Protein AF-I0Z714-F1 (afdb_monomer)

Secondary structure (DSSP, 8-state):
-PPPHHHHHHHHHS---------SSS--HHHHHHHHHHHHHTTSHHHHHHHHHTTHHHHHHHHTT-S-HHHHHHHHHHHHHHHHHHHHHT-

Mean predicted aligned error: 11.97 Å

Structure (mmCIF, N/CA/C/O backbone):
data_AF-I0Z714-F1
#
_entry.id   AF-I0Z714-F1
#
loop_
_atom_site.group_PDB
_atom_site.id
_atom_site.type_symbol
_atom_site.label_atom_id
_atom_site.label_alt_id
_atom_site.label_comp_id
_atom_site.label_asym_id
_atom_site.label_entity_id
_atom_site.label_seq_id
_atom_site.pdbx_PDB_ins_code
_atom_site.Cartn_x
_atom_site.Cartn_y
_atom_site.Cartn_z
_atom_site.occupancy
_atom_site.B_iso_or_equiv
_atom_site.auth_seq_id
_atom_site.auth_comp_id
_atom_site.auth_asym_id
_atom_site.auth_atom_id
_atom_site.pdbx_PDB_model_num
ATOM 1 N N . MET A 1 1 ? 25.164 4.538 -10.117 1.00 46.62 1 MET A N 1
ATOM 2 C CA . MET A 1 1 ? 26.183 3.749 -9.396 1.00 46.62 1 MET A CA 1
ATOM 3 C C . MET A 1 1 ? 25.506 2.437 -9.044 1.00 46.62 1 MET A C 1
ATOM 5 O O . MET A 1 1 ? 24.799 2.366 -8.049 1.00 46.62 1 MET A O 1
ATOM 9 N N . GLU A 1 2 ? 25.542 1.489 -9.978 1.00 47.94 2 GLU A N 1
ATOM 10 C CA . GLU A 1 2 ? 24.795 0.234 -9.867 1.00 47.94 2 GLU A CA 1
ATOM 11 C C . GLU A 1 2 ? 25.517 -0.681 -8.883 1.00 47.94 2 GLU A C 1
ATOM 13 O O . GLU A 1 2 ? 26.724 -0.893 -9.003 1.00 47.94 2 GLU A O 1
ATOM 18 N N . LEU A 1 3 ? 24.804 -1.175 -7.871 1.00 51.16 3 LEU A N 1
ATOM 19 C CA . LEU A 1 3 ? 25.367 -2.181 -6.980 1.00 51.16 3 LEU A CA 1
ATOM 20 C C . LEU A 1 3 ? 25.623 -3.446 -7.811 1.00 51.16 3 LEU A C 1
ATOM 22 O O . LEU A 1 3 ? 24.695 -3.933 -8.462 1.00 51.16 3 LEU A O 1
ATOM 26 N N . PRO A 1 4 ? 26.854 -3.979 -7.825 1.00 59.09 4 PRO A N 1
ATOM 27 C CA . PRO A 1 4 ? 27.172 -5.132 -8.645 1.00 59.09 4 PRO A CA 1
ATOM 28 C C . PRO A 1 4 ? 26.364 -6.336 -8.138 1.00 59.09 4 PRO A C 1
ATOM 30 O O . PRO A 1 4 ? 26.349 -6.632 -6.942 1.00 59.09 4 PRO A O 1
ATOM 33 N N . VAL A 1 5 ? 25.708 -7.036 -9.069 1.00 61.09 5 VAL A N 1
ATOM 34 C CA . VAL A 1 5 ? 24.863 -8.234 -8.867 1.00 61.09 5 VAL A CA 1
ATOM 35 C C . VAL A 1 5 ? 25.393 -9.238 -7.814 1.00 61.09 5 VAL A C 1
ATOM 37 O O . VAL A 1 5 ? 24.577 -9.778 -7.064 1.00 61.09 5 VAL A O 1
ATOM 40 N N . PRO A 1 6 ? 26.718 -9.461 -7.652 1.00 58.81 6 PRO A N 1
ATOM 41 C CA . PRO A 1 6 ? 27.259 -10.320 -6.595 1.00 58.81 6 PRO A CA 1
ATOM 42 C C . PRO A 1 6 ? 26.922 -9.884 -5.159 1.00 58.81 6 PRO A C 1
ATOM 44 O O . PRO A 1 6 ? 26.698 -10.737 -4.304 1.00 58.81 6 PRO A O 1
ATOM 47 N N . ALA A 1 7 ? 26.839 -8.579 -4.883 1.00 59.88 7 ALA A N 1
ATOM 48 C CA . ALA A 1 7 ? 26.514 -8.068 -3.547 1.00 59.88 7 ALA A CA 1
ATOM 49 C C . ALA A 1 7 ? 25.046 -8.335 -3.173 1.00 59.88 7 ALA A C 1
ATOM 51 O O . ALA A 1 7 ? 24.734 -8.625 -2.020 1.00 59.88 7 ALA A O 1
ATOM 52 N N . LEU A 1 8 ? 24.151 -8.296 -4.166 1.00 54.38 8 LEU A N 1
ATOM 53 C CA . LEU A 1 8 ? 22.736 -8.616 -3.986 1.00 54.38 8 LEU A CA 1
ATOM 54 C C . LEU A 1 8 ? 22.534 -10.115 -3.716 1.00 54.38 8 LEU A C 1
ATOM 56 O O . LEU A 1 8 ? 21.762 -10.486 -2.838 1.00 54.38 8 LEU A O 1
ATOM 60 N N . MET A 1 9 ? 23.275 -10.972 -4.424 1.00 57.94 9 MET A N 1
ATOM 61 C CA . MET A 1 9 ? 23.252 -12.424 -4.207 1.00 57.94 9 MET A CA 1
ATOM 62 C C . MET A 1 9 ? 23.771 -12.811 -2.816 1.00 57.94 9 MET A C 1
ATOM 64 O O . MET A 1 9 ? 23.212 -13.705 -2.185 1.00 57.94 9 MET A O 1
ATOM 68 N N . ALA A 1 10 ? 24.795 -12.116 -2.309 1.00 62.38 10 ALA A N 1
ATOM 69 C CA . ALA A 1 10 ? 25.312 -12.337 -0.959 1.00 62.38 10 ALA A CA 1
ATOM 70 C C . ALA A 1 10 ? 24.273 -11.996 0.126 1.00 62.38 10 ALA A C 1
ATOM 72 O O . ALA A 1 10 ? 24.073 -12.788 1.042 1.00 62.38 10 ALA A O 1
ATOM 73 N N . ALA A 1 11 ? 23.550 -10.881 -0.026 1.00 59.75 11 ALA A N 1
ATOM 74 C CA . ALA A 1 11 ? 22.507 -10.469 0.916 1.00 59.75 11 ALA A CA 1
ATOM 75 C C . ALA A 1 11 ? 21.290 -11.417 0.939 1.00 59.75 11 ALA A C 1
ATOM 77 O O . ALA A 1 11 ? 20.616 -11.529 1.959 1.00 59.75 11 ALA A O 1
ATOM 78 N N . ILE A 1 12 ? 21.000 -12.101 -0.175 1.00 61.62 12 ILE A N 1
ATOM 79 C CA . ILE A 1 12 ? 19.913 -13.091 -0.274 1.00 61.62 12 ILE A CA 1
ATOM 80 C C . ILE A 1 12 ? 20.323 -14.443 0.335 1.00 61.62 12 ILE A C 1
ATOM 82 O O . ILE A 1 12 ? 19.477 -15.145 0.885 1.00 61.62 12 ILE A O 1
ATOM 86 N N . ASN A 1 13 ? 21.607 -14.805 0.253 1.00 58.56 13 ASN A N 1
ATOM 87 C CA . ASN A 1 13 ? 22.136 -16.065 0.786 1.00 58.56 13 ASN A CA 1
ATOM 88 C C . ASN A 1 13 ? 22.468 -16.023 2.285 1.00 58.56 13 ASN A C 1
ATOM 90 O O . ASN A 1 13 ? 22.821 -17.062 2.845 1.00 58.56 13 ASN A O 1
ATOM 94 N N . GLU A 1 14 ? 22.370 -14.866 2.946 1.00 51.94 14 GLU A N 1
ATOM 95 C CA . GLU A 1 14 ? 22.551 -14.785 4.394 1.00 51.94 14 GLU A CA 1
ATOM 96 C C . GLU A 1 14 ? 21.371 -15.480 5.107 1.00 51.94 14 GLU A C 1
ATOM 98 O O . GLU A 1 14 ? 20.217 -15.063 4.953 1.00 51.94 14 GLU A O 1
ATOM 103 N N . PRO A 1 15 ? 21.614 -16.563 5.871 1.00 47.56 15 PRO A N 1
ATOM 104 C CA . PRO A 1 15 ? 20.547 -17.289 6.539 1.00 47.56 15 PRO A CA 1
ATOM 105 C C . PRO A 1 15 ? 19.869 -16.385 7.571 1.00 47.56 15 PRO A C 1
ATOM 107 O O . PRO A 1 15 ? 20.511 -15.783 8.431 1.00 47.56 15 PRO A O 1
ATOM 110 N N . GLY A 1 16 ? 18.545 -16.289 7.428 1.00 55.88 16 GLY A N 1
ATOM 111 C CA . GLY A 1 16 ? 17.673 -15.307 8.057 1.00 55.88 16 GLY A CA 1
ATOM 112 C C . GLY A 1 16 ? 17.964 -15.032 9.528 1.00 55.88 16 GLY A C 1
ATOM 113 O O . GLY A 1 16 ? 17.818 -15.896 10.394 1.00 55.88 16 GLY A O 1
ATOM 114 N N . ARG A 1 17 ? 18.284 -13.768 9.808 1.00 47.12 17 ARG A N 1
ATOM 115 C CA . ARG A 1 17 ? 18.357 -13.228 11.162 1.00 47.12 17 ARG A CA 1
ATOM 116 C C . ARG A 1 17 ? 16.941 -13.126 11.741 1.00 47.12 17 ARG A C 1
ATOM 118 O O . ARG A 1 17 ? 16.223 -12.158 11.516 1.00 47.12 17 ARG A O 1
ATOM 125 N N . GLU A 1 18 ? 16.542 -14.210 12.398 1.00 55.41 18 GLU A N 1
ATOM 126 C CA . GLU A 1 18 ? 15.560 -14.336 13.481 1.00 55.41 18 GLU A CA 1
ATOM 127 C C . GLU A 1 18 ? 14.511 -13.215 13.615 1.00 55.41 18 GLU A C 1
ATOM 129 O O . GLU A 1 18 ? 14.725 -12.226 14.311 1.00 55.41 18 GLU A O 1
ATOM 134 N N . ARG A 1 19 ? 13.305 -13.438 13.079 1.00 52.34 19 ARG A N 1
ATOM 135 C CA . ARG A 1 19 ? 12.066 -12.882 13.655 1.00 52.34 19 ARG A CA 1
ATOM 136 C C . ARG A 1 19 ? 10.956 -13.920 13.616 1.00 52.34 19 ARG A C 1
ATOM 138 O O . ARG A 1 19 ? 10.122 -13.957 12.715 1.00 52.34 19 ARG A O 1
ATOM 145 N N . ARG A 1 20 ? 10.977 -14.806 14.610 1.00 56.12 2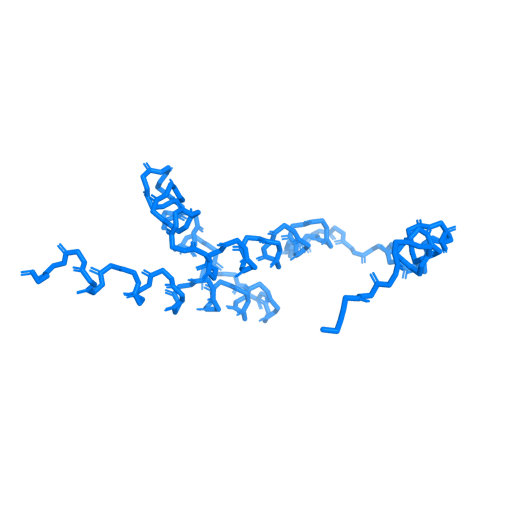0 ARG A N 1
ATOM 146 C CA . ARG A 1 20 ? 9.796 -15.570 15.017 1.00 56.12 20 ARG A CA 1
ATOM 147 C C . ARG A 1 20 ? 9.067 -14.787 16.110 1.00 56.12 20 ARG A C 1
ATOM 149 O O . ARG A 1 20 ? 9.722 -14.243 16.988 1.00 56.12 20 ARG A O 1
ATOM 156 N N . GLN A 1 21 ? 7.736 -14.892 16.065 1.00 43.22 21 GLN A N 1
ATOM 157 C CA . GLN A 1 21 ? 6.716 -14.443 17.033 1.00 43.22 21 GLN A CA 1
ATOM 158 C C . GLN A 1 21 ? 6.271 -12.980 16.825 1.00 43.22 21 GLN A C 1
ATOM 160 O O . GLN A 1 21 ? 7.100 -12.099 16.653 1.00 43.22 21 GLN A O 1
ATOM 165 N N . SER A 1 22 ? 4.976 -12.666 16.708 1.00 37.72 22 SER A N 1
ATOM 166 C CA . SER A 1 22 ? 3.832 -13.233 17.441 1.00 37.72 22 SER A CA 1
ATOM 167 C C . SER A 1 22 ? 2.554 -13.263 16.593 1.00 37.72 22 SER A C 1
ATOM 169 O O . SER A 1 22 ? 2.297 -12.357 15.804 1.00 37.72 22 SER A O 1
ATOM 171 N N . ALA A 1 23 ? 1.740 -14.301 16.783 1.00 54.72 23 ALA A N 1
ATOM 172 C CA . ALA A 1 23 ? 0.336 -14.309 16.391 1.00 54.72 23 ALA A CA 1
ATOM 173 C C . ALA A 1 23 ? -0.509 -13.590 17.461 1.00 54.72 23 ALA A C 1
ATOM 175 O O . ALA A 1 23 ? -0.121 -13.566 18.627 1.00 54.72 23 ALA A O 1
ATOM 176 N N . VAL A 1 24 ? -1.687 -13.114 17.040 1.00 41.44 24 VAL A N 1
ATOM 177 C CA . VAL A 1 24 ? -2.751 -12.404 17.784 1.00 41.44 24 VAL A CA 1
ATOM 178 C C . VAL A 1 24 ? -2.634 -10.871 17.751 1.00 41.44 24 VAL A C 1
ATOM 180 O O . VAL A 1 24 ? -1.861 -10.264 18.476 1.00 41.44 24 VAL A O 1
ATOM 183 N N . GLY A 1 25 ? -3.469 -10.246 16.911 1.00 46.31 25 GLY A N 1
ATOM 184 C CA . GLY A 1 25 ? -3.828 -8.821 16.984 1.00 46.31 25 GLY A CA 1
ATOM 185 C C . GLY A 1 25 ? -3.149 -7.885 15.981 1.00 46.31 25 GLY A C 1
ATOM 186 O O . GLY A 1 25 ? -3.729 -6.864 15.626 1.00 46.31 25 GLY A O 1
ATOM 187 N N . GLU A 1 26 ? -1.982 -8.246 15.456 1.00 56.81 26 GLU A N 1
ATOM 188 C CA . GLU A 1 26 ? -1.194 -7.379 14.576 1.00 56.81 26 GLU A CA 1
ATOM 189 C C . GLU A 1 26 ? -0.834 -8.102 13.278 1.00 56.81 26 GLU A C 1
ATOM 191 O O . GLU A 1 26 ? -0.677 -9.326 13.250 1.00 56.81 26 GLU A O 1
ATOM 196 N N . LEU A 1 27 ? -0.710 -7.353 12.177 1.00 61.38 27 LEU A N 1
ATOM 197 C CA . LEU A 1 27 ? -0.165 -7.899 10.938 1.00 61.38 27 LEU A CA 1
ATOM 198 C C . LEU A 1 27 ? 1.200 -8.526 11.247 1.00 61.38 27 LEU A C 1
ATOM 200 O O . LEU A 1 27 ? 2.130 -7.830 11.657 1.00 61.38 27 LEU A O 1
ATOM 204 N N . GLY A 1 28 ? 1.316 -9.841 11.056 1.00 75.88 28 GLY A N 1
ATOM 205 C CA . GLY A 1 28 ? 2.588 -10.533 11.225 1.00 75.88 28 GLY A CA 1
ATOM 206 C C . GLY A 1 28 ? 3.660 -9.968 10.288 1.00 75.88 28 GLY A C 1
ATOM 207 O O . GLY A 1 28 ? 3.353 -9.305 9.291 1.00 75.88 28 GLY A O 1
ATOM 208 N N . GLU A 1 29 ? 4.924 -10.280 10.572 1.00 78.44 29 GLU A N 1
ATOM 209 C CA . GLU A 1 29 ? 6.080 -9.817 9.790 1.00 78.44 29 GLU A CA 1
ATOM 210 C C . GLU A 1 29 ? 5.903 -9.953 8.257 1.00 78.44 29 GLU A C 1
ATOM 212 O O . GLU A 1 29 ? 6.222 -9.000 7.543 1.00 78.44 29 GLU A O 1
ATOM 217 N N . PRO A 1 30 ? 5.300 -11.035 7.711 1.00 87.81 30 PRO A N 1
ATOM 218 C CA . PRO A 1 30 ? 5.054 -11.150 6.269 1.00 87.81 30 PRO A CA 1
ATOM 219 C C . PRO A 1 30 ? 4.155 -10.050 5.692 1.00 87.81 30 PRO A C 1
ATOM 221 O O . PRO A 1 30 ? 4.401 -9.549 4.595 1.00 87.81 30 PRO A O 1
ATOM 224 N N . ALA A 1 31 ? 3.123 -9.635 6.426 1.00 86.88 31 ALA A N 1
ATOM 225 C CA . ALA A 1 31 ? 2.219 -8.587 5.971 1.00 86.88 31 ALA A CA 1
ATOM 226 C C . ALA A 1 31 ? 2.870 -7.198 6.065 1.00 86.88 31 ALA A C 1
ATOM 228 O O . ALA A 1 31 ? 2.661 -6.361 5.185 1.00 86.88 31 ALA A O 1
ATOM 229 N N . LYS A 1 32 ? 3.735 -6.974 7.062 1.00 86.88 32 LYS A N 1
ATOM 230 C CA . LYS A 1 32 ? 4.573 -5.766 7.144 1.00 86.88 32 LYS A CA 1
ATOM 231 C C . LYS A 1 32 ? 5.555 -5.689 5.966 1.00 86.88 32 LYS A C 1
ATOM 233 O O . LYS A 1 32 ? 5.689 -4.628 5.357 1.00 86.88 32 LYS A O 1
ATOM 238 N N . ILE A 1 33 ? 6.166 -6.814 5.580 1.00 91.00 33 ILE A N 1
ATOM 239 C CA . ILE A 1 33 ? 7.020 -6.915 4.384 1.00 91.00 33 ILE A CA 1
ATOM 240 C C . ILE A 1 33 ? 6.215 -6.615 3.114 1.00 91.00 33 ILE A C 1
ATOM 242 O O . ILE A 1 33 ? 6.655 -5.821 2.284 1.00 91.00 33 ILE A O 1
ATOM 246 N N . ALA A 1 34 ? 5.013 -7.181 2.974 1.00 93.81 34 ALA A N 1
ATOM 247 C CA . ALA A 1 34 ? 4.148 -6.907 1.829 1.00 93.81 34 ALA A CA 1
ATOM 248 C C . ALA A 1 34 ? 3.794 -5.414 1.723 1.00 93.81 34 ALA A C 1
ATOM 250 O O . ALA A 1 34 ? 3.924 -4.829 0.649 1.00 93.81 34 ALA A O 1
ATOM 251 N N . LEU A 1 35 ? 3.421 -4.766 2.832 1.00 94.50 35 LEU A N 1
ATOM 252 C CA . LEU A 1 35 ? 3.144 -3.326 2.867 1.00 94.50 35 LEU A CA 1
ATOM 253 C C . LEU A 1 35 ? 4.374 -2.484 2.504 1.00 94.50 35 LEU A C 1
ATOM 255 O O . LEU A 1 35 ? 4.259 -1.503 1.768 1.00 94.50 35 LEU A O 1
ATOM 259 N N . PHE A 1 36 ? 5.562 -2.872 2.967 1.00 93.69 36 PHE A N 1
ATOM 260 C CA . PHE A 1 36 ? 6.804 -2.215 2.571 1.00 93.69 36 PHE A CA 1
ATOM 261 C C . PHE A 1 36 ? 7.053 -2.323 1.057 1.00 93.69 36 PHE A C 1
ATOM 263 O O . PHE A 1 36 ? 7.322 -1.306 0.409 1.00 93.69 36 PHE A O 1
ATOM 270 N N . SER A 1 37 ? 6.905 -3.523 0.489 1.00 96.12 37 SER A N 1
ATOM 271 C CA . SER A 1 37 ? 7.058 -3.783 -0.948 1.00 96.12 37 SER A CA 1
ATOM 272 C C . SER A 1 37 ? 6.035 -3.013 -1.787 1.00 96.12 37 SER A C 1
ATOM 274 O O . SER A 1 37 ? 6.412 -2.359 -2.759 1.00 96.12 37 SER A O 1
ATOM 276 N N . LEU A 1 38 ? 4.764 -2.989 -1.368 1.00 95.62 38 LEU A N 1
ATOM 277 C CA . LEU A 1 38 ? 3.710 -2.185 -1.998 1.00 95.62 38 LEU A CA 1
ATOM 278 C C . LEU A 1 38 ? 4.023 -0.687 -1.935 1.00 95.62 38 LEU A C 1
ATOM 280 O O . LEU A 1 38 ? 3.816 0.036 -2.907 1.00 95.62 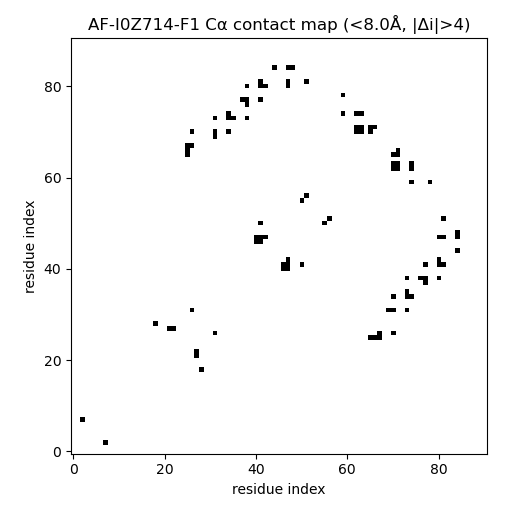38 LEU A O 1
ATOM 284 N N . GLY A 1 39 ? 4.587 -0.217 -0.821 1.00 95.81 39 GLY A N 1
ATOM 285 C CA . GLY A 1 39 ? 5.076 1.152 -0.698 1.00 95.81 39 GLY A CA 1
ATOM 286 C C . GLY A 1 39 ? 6.181 1.479 -1.698 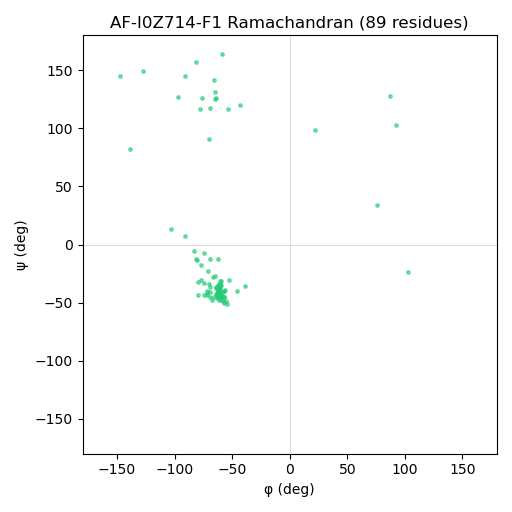1.00 95.81 39 GLY A C 1
ATOM 287 O O . GLY A 1 39 ? 6.219 2.600 -2.200 1.00 95.81 39 GLY A O 1
ATOM 288 N N . ASN A 1 40 ? 7.078 0.542 -2.007 1.00 96.38 40 ASN A N 1
ATOM 289 C CA . ASN A 1 40 ? 8.103 0.744 -3.032 1.00 96.38 40 ASN A CA 1
ATOM 290 C C . ASN A 1 40 ? 7.491 0.735 -4.439 1.00 96.38 40 ASN A C 1
ATOM 292 O O . ASN A 1 40 ? 7.771 1.649 -5.208 1.00 96.38 40 ASN A O 1
ATOM 296 N N . MET A 1 41 ? 6.578 -0.196 -4.735 1.00 95.69 41 MET A N 1
ATOM 297 C CA . MET A 1 41 ? 5.846 -0.227 -6.007 1.00 95.69 41 MET A CA 1
ATOM 298 C C . MET A 1 41 ? 5.076 1.069 -6.274 1.00 95.69 41 MET A C 1
ATOM 300 O O . MET A 1 41 ? 5.182 1.618 -7.363 1.00 95.69 41 MET A O 1
ATOM 304 N N . ALA A 1 42 ? 4.372 1.606 -5.274 1.00 95.81 42 ALA A N 1
ATOM 305 C CA . ALA A 1 42 ? 3.605 2.845 -5.401 1.00 95.81 42 ALA A CA 1
ATOM 306 C C . ALA A 1 42 ? 4.468 4.083 -5.722 1.00 95.81 42 ALA A C 1
ATOM 308 O O . ALA A 1 42 ? 3.925 5.129 -6.056 1.00 95.81 42 ALA A O 1
ATOM 309 N N . ALA A 1 43 ? 5.803 3.999 -5.617 1.00 93.38 43 ALA A N 1
ATOM 310 C CA . ALA A 1 43 ? 6.697 5.067 -6.076 1.00 93.38 43 ALA A CA 1
ATOM 311 C C . ALA A 1 43 ? 6.747 5.178 -7.608 1.00 93.38 43 ALA A C 1
ATOM 313 O O . ALA A 1 43 ? 7.124 6.220 -8.135 1.00 93.38 43 ALA A O 1
ATOM 314 N N . HIS A 1 44 ? 6.407 4.098 -8.312 1.00 94.44 44 HIS A N 1
ATOM 315 C CA . HIS A 1 44 ? 6.408 4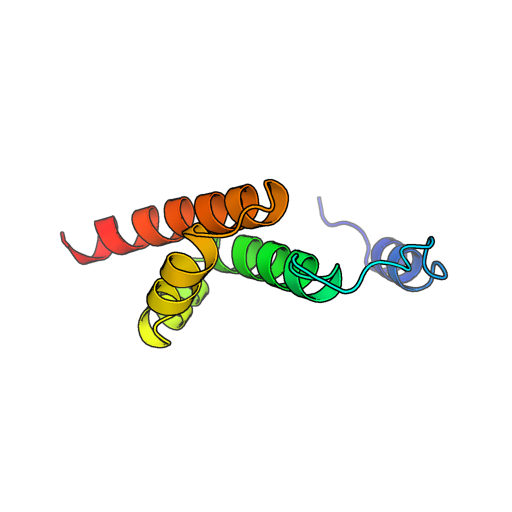.032 -9.764 1.00 94.44 44 HIS A CA 1
ATOM 316 C C . HIS A 1 44 ? 4.996 4.288 -10.278 1.00 94.44 44 HIS A C 1
ATOM 318 O O . HIS A 1 44 ? 4.049 3.614 -9.870 1.00 94.44 44 HIS A O 1
ATOM 324 N N . ARG A 1 45 ? 4.863 5.251 -11.193 1.00 91.69 45 ARG A N 1
ATOM 325 C CA . ARG A 1 45 ? 3.565 5.727 -11.684 1.00 91.69 45 ARG A CA 1
ATOM 326 C C . ARG A 1 45 ? 2.687 4.598 -12.233 1.00 91.69 45 ARG A C 1
ATOM 328 O O . ARG A 1 45 ? 1.560 4.437 -11.786 1.00 91.69 45 ARG A O 1
ATOM 335 N N . GLU A 1 46 ? 3.222 3.781 -13.135 1.00 93.88 46 GLU A N 1
ATOM 336 C CA . GLU A 1 46 ? 2.476 2.686 -13.774 1.00 93.88 46 GLU A CA 1
ATOM 337 C C . GLU A 1 46 ? 1.987 1.649 -12.752 1.00 93.88 46 GLU A C 1
ATOM 339 O O . GLU A 1 46 ? 0.845 1.194 -12.803 1.00 93.88 46 GLU A O 1
ATOM 344 N N . CYS A 1 47 ? 2.818 1.331 -11.756 1.00 96.06 47 CYS A N 1
ATOM 345 C CA . CYS A 1 47 ? 2.434 0.443 -10.663 1.00 96.06 47 CYS A CA 1
ATOM 346 C C . CYS A 1 47 ? 1.326 1.060 -9.803 1.00 96.06 47 CYS A C 1
ATOM 348 O O . CYS A 1 47 ? 0.356 0.378 -9.480 1.00 96.06 47 CYS A O 1
ATOM 350 N N . ALA A 1 48 ? 1.445 2.342 -9.449 1.00 94.88 48 ALA A N 1
ATOM 351 C CA . ALA A 1 48 ? 0.427 3.058 -8.687 1.00 94.88 48 ALA A CA 1
ATOM 352 C C . ALA A 1 48 ? -0.922 3.086 -9.426 1.00 94.88 48 ALA A C 1
ATOM 354 O O . ALA A 1 48 ? -1.954 2.807 -8.819 1.00 94.88 48 ALA A O 1
ATOM 355 N N . GLU A 1 49 ? -0.920 3.332 -10.738 1.00 93.81 49 GLU A N 1
ATOM 356 C CA . GLU A 1 49 ? -2.121 3.289 -11.581 1.00 93.81 49 GLU A CA 1
ATOM 357 C C . GLU A 1 49 ? -2.789 1.911 -11.566 1.00 93.81 49 GLU A C 1
ATOM 359 O O . GLU A 1 49 ? -3.999 1.804 -11.352 1.00 93.81 49 GLU A O 1
ATOM 364 N N . VAL A 1 50 ? -2.011 0.840 -11.750 1.00 95.81 50 VAL A N 1
ATOM 365 C CA . VAL A 1 50 ? -2.534 -0.533 -11.695 1.00 95.81 50 VAL A CA 1
ATOM 366 C C . VAL A 1 50 ? -3.083 -0.847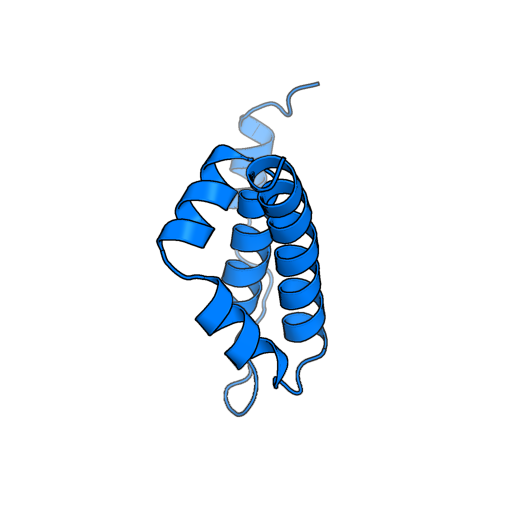 -10.301 1.00 95.81 50 VAL A C 1
ATOM 368 O O . VAL A 1 50 ? -4.17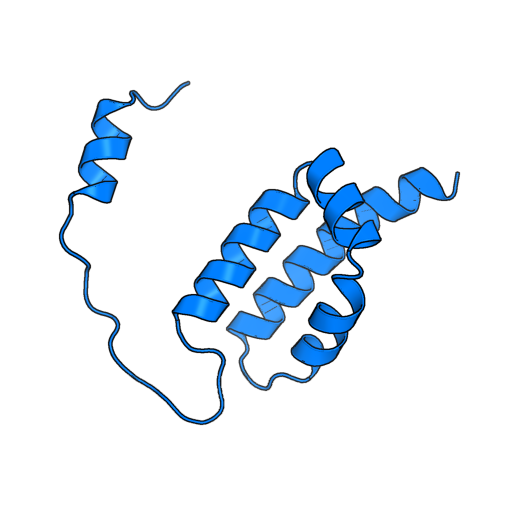5 -1.399 -10.185 1.00 95.81 50 VAL A O 1
ATOM 371 N N . MET A 1 51 ? -2.387 -0.451 -9.233 1.00 94.81 51 MET A N 1
ATOM 372 C CA . MET A 1 51 ? -2.846 -0.652 -7.854 1.00 94.81 51 MET A CA 1
ATOM 373 C C . MET A 1 51 ? -4.173 0.068 -7.568 1.00 94.81 51 MET A C 1
ATOM 375 O O . MET A 1 51 ? -5.052 -0.507 -6.921 1.00 94.81 51 MET A O 1
ATOM 379 N N . LEU A 1 52 ? -4.344 1.293 -8.076 1.00 94.19 52 LEU A N 1
ATOM 380 C CA . LEU A 1 52 ? -5.606 2.032 -7.991 1.00 94.19 52 LEU A CA 1
ATOM 381 C C . LEU A 1 52 ? -6.728 1.309 -8.746 1.00 94.19 52 LEU A C 1
ATOM 383 O O . LEU A 1 52 ? -7.799 1.096 -8.182 1.00 94.19 52 LEU A O 1
ATOM 387 N N . ARG A 1 53 ? -6.470 0.831 -9.973 1.00 94.12 53 ARG A N 1
ATOM 388 C CA . ARG A 1 53 ? -7.447 0.046 -10.757 1.00 94.12 53 ARG A CA 1
ATOM 389 C C . ARG A 1 53 ? -7.856 -1.257 -10.065 1.00 94.12 53 ARG A C 1
ATOM 391 O O . ARG A 1 53 ? -9.013 -1.657 -10.154 1.00 94.12 53 ARG A O 1
ATOM 398 N N . LEU A 1 54 ? -6.937 -1.898 -9.343 1.00 95.62 54 LEU A N 1
ATOM 399 C CA . LEU A 1 54 ? -7.217 -3.088 -8.529 1.00 95.62 54 LEU A CA 1
ATOM 400 C C . LEU A 1 54 ? -7.985 -2.770 -7.230 1.00 95.62 54 LEU A C 1
ATOM 402 O O . LEU A 1 54 ? -8.417 -3.683 -6.526 1.00 95.62 54 LEU A O 1
ATOM 406 N N . GLY A 1 55 ? -8.186 -1.491 -6.897 1.00 94.25 55 GLY A N 1
ATOM 407 C CA . GLY A 1 55 ? -8.945 -1.061 -5.725 1.00 94.25 55 GLY A CA 1
ATOM 408 C C . GLY A 1 55 ? -8.190 -1.226 -4.406 1.00 94.25 55 GLY A C 1
ATOM 409 O O . GLY A 1 55 ? -8.815 -1.507 -3.378 1.00 94.25 55 GLY A O 1
ATOM 410 N N . ILE A 1 56 ? -6.860 -1.049 -4.422 1.00 94.62 56 ILE A N 1
ATOM 411 C CA . ILE A 1 56 ? -5.992 -1.122 -3.230 1.00 94.62 56 ILE A CA 1
ATOM 412 C C . ILE A 1 56 ? -6.484 -0.209 -2.091 1.00 94.62 56 ILE A C 1
ATOM 414 O O . ILE A 1 56 ? -6.329 -0.545 -0.917 1.00 94.62 56 ILE A O 1
ATOM 418 N N . GLU A 1 5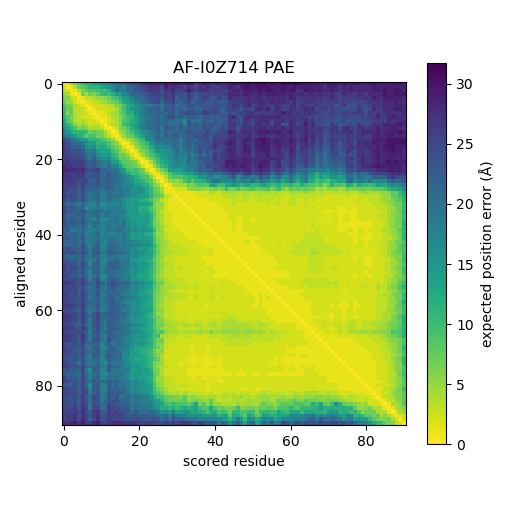7 ? -7.133 0.908 -2.427 1.00 93.69 57 GLU A N 1
ATOM 419 C CA . GLU A 1 57 ? -7.621 1.924 -1.489 1.00 93.69 57 GLU A CA 1
ATOM 420 C C . GLU A 1 57 ? -8.564 1.345 -0.433 1.00 93.69 57 GLU A C 1
ATOM 422 O O . GLU A 1 57 ? -8.425 1.656 0.747 1.00 93.69 57 GLU A O 1
ATOM 427 N N . ARG A 1 58 ? -9.448 0.411 -0.813 1.00 93.25 58 ARG A N 1
ATOM 428 C CA . ARG A 1 58 ? -10.347 -0.264 0.140 1.00 93.25 58 ARG A CA 1
ATOM 429 C C . ARG A 1 58 ? -9.578 -1.072 1.182 1.00 93.25 58 ARG A C 1
ATOM 431 O O . ARG A 1 58 ? -9.995 -1.187 2.331 1.00 93.25 58 ARG A O 1
ATOM 438 N N . THR A 1 59 ? -8.456 -1.668 0.791 1.00 93.75 59 THR A N 1
ATOM 439 C CA . THR A 1 59 ? -7.598 -2.404 1.723 1.00 93.75 59 THR A CA 1
ATOM 440 C C . THR A 1 59 ? -6.825 -1.447 2.619 1.00 93.75 59 THR A C 1
ATOM 442 O O . THR A 1 59 ? -6.802 -1.667 3.825 1.00 93.75 59 THR A O 1
ATOM 445 N N . LEU A 1 60 ? -6.272 -0.361 2.074 1.00 94.38 60 LEU A N 1
ATOM 446 C CA . LEU A 1 60 ? -5.574 0.654 2.870 1.00 94.38 60 LEU A CA 1
ATOM 447 C C . LEU A 1 60 ? -6.502 1.320 3.897 1.00 94.38 60 LEU A C 1
ATOM 449 O O . LEU A 1 60 ? -6.118 1.444 5.055 1.00 94.38 60 LEU A O 1
ATOM 453 N N . GLN A 1 61 ? -7.746 1.628 3.519 1.00 94.38 61 GLN A N 1
ATOM 454 C CA . GLN A 1 61 ? -8.762 2.184 4.419 1.00 94.38 61 GLN A CA 1
ATOM 455 C C . GLN A 1 61 ? -9.151 1.219 5.550 1.00 94.38 61 GLN A C 1
ATOM 457 O O . GLN A 1 61 ? -9.389 1.637 6.679 1.00 94.38 61 GLN A O 1
ATOM 462 N N . ARG A 1 62 ? -9.202 -0.092 5.289 1.00 92.94 62 ARG A N 1
ATOM 463 C CA . ARG A 1 62 ? -9.405 -1.080 6.365 1.00 92.94 62 ARG A CA 1
ATOM 464 C C . ARG A 1 62 ? -8.188 -1.176 7.279 1.00 92.94 62 ARG A C 1
ATOM 466 O O . ARG A 1 62 ? -8.335 -1.359 8.478 1.00 92.94 62 ARG A O 1
ATOM 473 N N . LEU A 1 63 ? -6.984 -1.059 6.726 1.00 92.81 63 LEU A N 1
ATOM 474 C CA . LEU A 1 63 ? -5.746 -1.141 7.499 1.00 92.81 63 LEU A CA 1
ATOM 475 C C . LEU A 1 63 ? -5.438 0.142 8.283 1.00 92.81 63 LEU A C 1
ATOM 477 O O . LEU A 1 63 ? -4.671 0.083 9.241 1.00 92.81 63 LEU A O 1
ATOM 481 N N . SER A 1 64 ? -6.050 1.281 7.942 1.00 91.88 64 SER A N 1
ATOM 482 C CA . SER A 1 64 ? -5.905 2.519 8.717 1.00 91.88 64 SER A CA 1
ATOM 483 C C . SER A 1 64 ? -6.584 2.471 10.089 1.00 91.88 64 SER A C 1
ATOM 485 O O . SER A 1 64 ? -6.317 3.340 10.909 1.00 91.88 64 SER A O 1
ATOM 487 N N . SER A 1 65 ? -7.427 1.468 10.367 1.00 90.31 65 SER A N 1
ATOM 488 C CA . SER A 1 65 ? -7.961 1.213 11.713 1.00 90.31 65 SER A CA 1
ATOM 489 C C . SER A 1 65 ? -7.098 0.248 12.538 1.00 90.31 65 SER A C 1
ATOM 491 O O . SER A 1 65 ? -7.529 -0.194 13.600 1.00 90.31 65 SER A O 1
ATOM 493 N 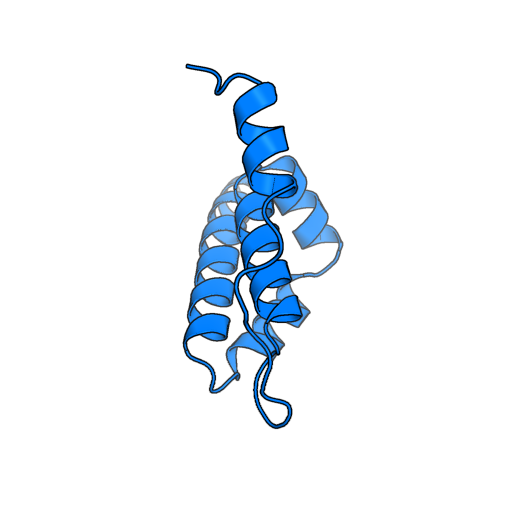N . SER A 1 66 ? -5.912 -0.133 12.048 1.00 90.69 66 SER A N 1
ATOM 494 C CA . SER A 1 66 ? -4.968 -0.969 12.796 1.00 90.69 66 SER A CA 1
ATOM 495 C C . SER A 1 66 ? -4.433 -0.227 14.024 1.00 90.69 66 SER A C 1
ATOM 497 O O . SER A 1 66 ? -4.137 0.962 13.947 1.00 90.69 66 SER A O 1
ATOM 499 N N . SER A 1 67 ? -4.249 -0.933 15.140 1.00 89.69 67 SER A N 1
A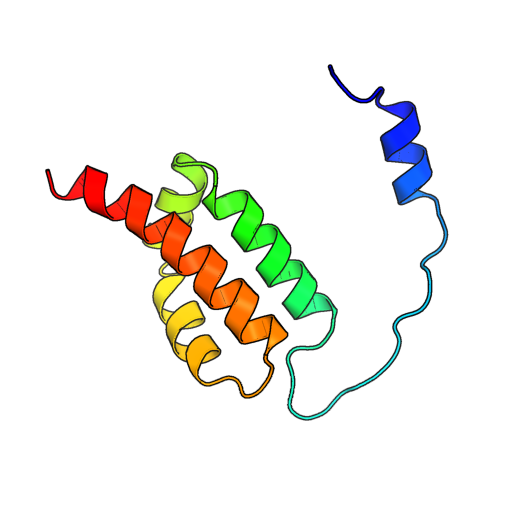TOM 500 C CA . SER A 1 67 ? -3.557 -0.404 16.322 1.00 89.69 67 SER A CA 1
ATOM 501 C C . SER A 1 67 ? -2.030 -0.476 16.211 1.00 89.69 67 SER A C 1
ATOM 503 O O . SER A 1 67 ? -1.343 0.140 17.021 1.00 89.69 67 SER A O 1
ATOM 505 N N . ASP A 1 68 ? -1.489 -1.206 15.226 1.00 89.88 68 ASP A N 1
ATOM 506 C CA . ASP A 1 68 ? -0.043 -1.367 15.031 1.00 89.88 68 ASP A CA 1
ATOM 507 C C . ASP A 1 68 ? 0.575 -0.122 14.357 1.00 89.88 68 ASP A C 1
ATOM 509 O O . ASP A 1 68 ? 0.290 0.149 13.179 1.00 89.88 68 ASP A O 1
ATOM 513 N N . PRO A 1 69 ? 1.484 0.607 15.035 1.00 90.75 69 PRO A N 1
ATOM 514 C CA . PRO A 1 69 ? 2.084 1.827 14.496 1.00 90.75 69 PRO A CA 1
ATOM 515 C C . PRO A 1 69 ? 2.865 1.608 13.195 1.00 90.75 69 PRO A C 1
ATOM 517 O O . PRO A 1 69 ? 2.918 2.498 12.343 1.00 90.75 69 PRO A O 1
ATOM 520 N N . MET A 1 70 ? 3.473 0.430 13.009 1.00 91.00 70 MET A N 1
ATOM 521 C CA . MET A 1 70 ? 4.237 0.124 11.794 1.00 91.00 70 MET A CA 1
ATOM 522 C C . MET A 1 70 ? 3.326 -0.072 10.583 1.00 91.00 70 MET A C 1
ATOM 524 O O . MET A 1 70 ? 3.611 0.459 9.507 1.00 91.00 70 MET A O 1
ATOM 528 N N . THR A 1 71 ? 2.208 -0.773 10.762 1.00 92.25 71 THR A N 1
ATOM 529 C CA . THR A 1 71 ? 1.156 -0.887 9.750 1.00 92.25 71 THR A CA 1
ATOM 530 C C . THR A 1 71 ? 0.653 0.493 9.350 1.00 92.25 71 THR A C 1
ATOM 532 O O . THR A 1 71 ? 0.660 0.811 8.161 1.00 92.25 71 THR A O 1
ATOM 535 N N . LEU A 1 72 ? 0.300 1.343 10.321 1.00 94.75 72 LEU A N 1
ATOM 536 C CA . LEU A 1 72 ? -0.177 2.703 10.052 1.00 94.75 72 LEU A CA 1
ATOM 537 C C . LEU A 1 72 ? 0.858 3.533 9.283 1.00 94.75 72 LEU A C 1
ATOM 539 O O . LEU A 1 72 ? 0.522 4.167 8.281 1.00 94.75 72 LEU A O 1
ATOM 543 N N . LYS A 1 73 ? 2.135 3.459 9.678 1.00 95.25 73 LYS A N 1
ATOM 544 C CA . LYS A 1 73 ? 3.242 4.120 8.973 1.00 95.25 73 LYS A CA 1
ATOM 545 C C . LYS A 1 73 ? 3.335 3.682 7.510 1.00 95.25 73 LYS A C 1
ATOM 547 O O . LYS A 1 73 ? 3.521 4.524 6.628 1.00 95.25 73 LYS A O 1
ATOM 552 N N . TYR A 1 74 ? 3.231 2.383 7.223 1.00 96.12 74 TYR A N 1
ATOM 553 C CA . TYR A 1 74 ? 3.286 1.902 5.842 1.00 96.12 74 TYR A CA 1
ATOM 554 C C . TYR A 1 74 ? 2.032 2.257 5.043 1.00 96.12 74 TYR A C 1
ATOM 556 O O . TYR A 1 74 ? 2.164 2.677 3.894 1.00 96.12 74 TYR A O 1
ATOM 564 N N . VAL A 1 75 ? 0.843 2.168 5.644 1.00 96.12 75 VAL A N 1
ATOM 565 C CA . VAL A 1 75 ? -0.421 2.588 5.019 1.00 96.12 75 VAL A CA 1
ATOM 566 C C . VAL A 1 75 ? -0.363 4.064 4.626 1.00 96.12 75 VAL A C 1
ATOM 568 O O . VAL A 1 75 ? -0.629 4.396 3.471 1.00 96.12 75 VAL A O 1
ATOM 571 N N . GLN A 1 76 ? 0.070 4.941 5.536 1.00 96.19 76 GLN A N 1
ATOM 572 C CA . GLN A 1 76 ? 0.217 6.370 5.259 1.00 96.19 76 GLN A CA 1
ATOM 573 C C . GLN A 1 76 ? 1.221 6.626 4.128 1.00 96.19 76 GLN A C 1
ATOM 575 O O . GLN A 1 76 ? 0.928 7.375 3.198 1.00 96.19 76 GLN A O 1
ATOM 580 N N . ARG A 1 77 ? 2.380 5.949 4.153 1.00 95.88 77 ARG A N 1
ATOM 581 C CA . ARG A 1 77 ? 3.395 6.053 3.091 1.00 95.88 77 ARG A CA 1
ATOM 582 C C . ARG A 1 77 ? 2.837 5.665 1.719 1.00 95.88 77 ARG A C 1
ATOM 584 O O . ARG A 1 77 ? 3.187 6.310 0.734 1.00 95.88 77 ARG A O 1
ATOM 591 N N . ILE A 1 78 ? 2.019 4.613 1.638 1.00 96.88 78 ILE A N 1
ATOM 592 C CA . ILE A 1 78 ? 1.386 4.193 0.379 1.00 96.88 78 ILE A CA 1
ATOM 593 C C . ILE A 1 78 ? 0.367 5.250 -0.065 1.00 96.88 78 ILE A C 1
ATOM 595 O O . ILE A 1 78 ? 0.423 5.684 -1.213 1.00 96.88 78 ILE A O 1
ATOM 599 N N . HIS A 1 79 ? -0.500 5.721 0.838 1.00 95.38 79 HIS A N 1
ATOM 600 C CA . HIS A 1 79 ? -1.502 6.746 0.528 1.00 95.38 79 HIS A CA 1
ATOM 601 C C . HIS A 1 79 ? -0.892 8.019 -0.061 1.00 95.38 79 HIS A C 1
ATOM 603 O O . HIS A 1 79 ? -1.338 8.465 -1.115 1.00 95.38 79 HIS A O 1
ATOM 609 N N . THR A 1 80 ? 0.155 8.569 0.560 1.00 94.56 80 THR A N 1
ATOM 610 C CA . THR A 1 80 ? 0.828 9.778 0.055 1.00 94.56 80 THR A CA 1
ATOM 611 C C . THR A 1 80 ? 1.330 9.597 -1.378 1.00 94.56 80 THR A C 1
ATOM 613 O O . THR A 1 80 ? 1.205 10.498 -2.205 1.00 94.56 80 THR A O 1
ATOM 616 N N . LYS A 1 81 ? 1.871 8.418 -1.700 1.00 94.25 81 LYS A N 1
ATOM 617 C CA . LYS A 1 81 ? 2.363 8.128 -3.051 1.00 94.25 81 LYS A CA 1
ATOM 618 C C . LYS A 1 81 ? 1.226 8.026 -4.061 1.00 94.25 81 LYS A C 1
ATOM 620 O O . LYS A 1 81 ? 1.303 8.642 -5.119 1.00 94.25 81 LYS A O 1
ATOM 625 N N . LEU A 1 82 ? 0.153 7.313 -3.720 1.00 93.94 82 LEU A N 1
ATOM 626 C CA . LEU A 1 82 ? -1.010 7.180 -4.600 1.00 93.94 82 LEU A CA 1
ATOM 627 C C . LEU A 1 82 ? -1.699 8.530 -4.862 1.00 93.94 82 LEU A C 1
ATOM 629 O O . LEU A 1 82 ? -2.067 8.803 -6.003 1.00 93.94 82 LEU A O 1
ATOM 633 N N . GLN A 1 83 ? -1.789 9.405 -3.856 1.00 89.81 83 GLN A N 1
ATOM 634 C CA . GLN A 1 83 ? -2.356 10.750 -4.013 1.00 89.81 83 GLN A CA 1
ATOM 635 C C . GLN A 1 83 ? -1.590 11.595 -5.035 1.00 89.81 83 GLN A C 1
ATOM 637 O O . GLN A 1 83 ? -2.214 12.272 -5.850 1.00 89.81 83 GLN A O 1
ATOM 642 N N . SER A 1 84 ? -0.254 11.515 -5.044 1.00 84.12 84 SER A N 1
ATOM 643 C CA . SER A 1 84 ? 0.561 12.246 -6.026 1.00 84.12 84 SER A CA 1
ATOM 644 C C . SER A 1 84 ? 0.245 11.853 -7.473 1.00 84.12 84 SER A C 1
ATOM 646 O O . SER A 1 84 ? 0.292 12.691 -8.366 1.00 84.12 84 SER A O 1
ATOM 648 N N . VAL A 1 85 ? -0.148 10.597 -7.701 1.00 82.88 85 VAL A N 1
ATOM 649 C CA . VAL A 1 85 ? -0.561 10.102 -9.019 1.00 82.88 85 VAL A CA 1
ATOM 650 C C . VAL A 1 85 ? -2.000 10.516 -9.330 1.00 82.88 85 VAL A C 1
ATOM 652 O O . VAL A 1 85 ? -2.268 10.998 -10.425 1.00 82.88 85 VAL A O 1
ATOM 655 N N . GLN A 1 86 ? -2.928 10.408 -8.373 1.00 75.81 86 GLN A N 1
ATOM 656 C CA . GLN A 1 86 ? -4.335 10.797 -8.562 1.00 75.81 86 GLN A CA 1
ATOM 657 C C . GLN A 1 86 ? -4.528 12.285 -8.888 1.00 75.81 86 GLN A C 1
ATOM 659 O O . GLN A 1 86 ? -5.432 12.617 -9.655 1.00 75.81 86 GLN A O 1
ATOM 664 N N . GLN A 1 87 ? -3.686 13.167 -8.337 1.00 72.00 87 GLN A N 1
ATOM 665 C CA . GLN A 1 87 ? -3.718 14.605 -8.629 1.00 72.00 87 GLN A CA 1
ATOM 666 C C . GLN A 1 87 ? -3.373 14.924 -10.090 1.00 72.00 87 GLN A C 1
ATOM 668 O O . GLN A 1 87 ? -3.866 15.910 -10.623 1.00 72.00 87 GLN A O 1
ATOM 673 N N . ILE A 1 88 ? -2.587 14.073 -10.753 1.00 63.19 88 ILE A N 1
ATOM 674 C CA . ILE A 1 88 ? -2.225 14.241 -12.167 1.00 63.19 88 ILE A CA 1
ATOM 675 C C . ILE A 1 88 ? -3.389 13.838 -13.087 1.00 63.19 88 ILE A C 1
ATOM 677 O O . ILE A 1 88 ? -3.541 14.408 -14.158 1.00 63.19 88 ILE A O 1
ATOM 681 N N . PHE A 1 89 ? -4.226 12.879 -12.679 1.00 58.09 89 PHE A N 1
ATOM 682 C CA . PHE A 1 89 ? -5.354 12.389 -13.487 1.00 58.09 89 PHE A CA 1
ATOM 683 C C . PHE A 1 89 ? -6.611 13.272 -13.441 1.00 58.09 89 PHE A C 1
ATOM 685 O O . PHE A 1 89 ? -7.515 13.062 -14.243 1.00 58.09 89 PHE A O 1
ATOM 692 N N . HIS A 1 90 ? -6.692 14.216 -12.499 1.00 53.69 90 HIS A N 1
ATOM 693 C CA . HIS A 1 90 ? -7.827 15.139 -12.350 1.00 53.69 90 HIS A CA 1
ATOM 694 C C . HIS A 1 90 ? -7.534 16.558 -12.876 1.00 53.69 90 HIS A C 1
ATOM 696 O O . HIS A 1 90 ? -8.298 17.479 -12.584 1.00 53.69 90 HIS A O 1
ATOM 702 N N . MET A 1 91 ? -6.447 16.735 -13.633 1.00 45.66 91 MET A N 1
ATOM 703 C CA . MET A 1 91 ? -6.176 17.923 -14.455 1.00 45.66 91 MET A CA 1
ATOM 704 C C . MET A 1 91 ? -6.446 17.608 -15.923 1.00 45.66 91 MET A C 1
ATOM 706 O O . MET A 1 91 ? -6.938 18.520 -16.620 1.00 45.66 91 MET A O 1
#

Nearest PDB structures (foldseek):
  4r11-assembly2_C  TM=8.952E-01  e=3.534E-01  Caenorhabditis elegans
  7sqc-assembly1_H2  TM=9.152E-01  e=6.203E-01  Chlamydomonas reinhardtii
  7n6g-assembly1_0A  TM=8.972E-01  e=6.603E-01  Chlamydomonas reinhardtii
  8j07-assembly1_u7  TM=9.332E-01  e=1.488E+00  Homo sapiens
  7sqc-assembly1_J2  TM=8.625E-01  e=1.488E+00  Chlamydomonas reinhardtii

Radius of gyration: 16.07 Å; Cα contacts (8 Å, |Δi|>4): 51; chains: 1; bounding box: 38×35×32 Å

pLDDT: mean 79.0, std 19.02, range [37.72, 96.88]

Solvent-accessible surface area (backbone atoms only — not comparable to full-atom values): 5531 Å² total; per-residue (Å²): 135,80,80,58,69,70,61,58,54,51,66,70,68,52,79,78,85,80,84,81,85,67,87,83,95,54,81,40,70,70,54,50,50,50,40,52,53,51,35,56,43,28,71,38,68,71,49,28,53,52,40,55,75,72,47,48,60,65,56,45,62,60,46,65,72,52,86,46,68,68,56,38,53,36,42,52,55,30,50,59,38,43,49,63,54,54,61,63,76,76,111

Organism: Coccomyxa subellipsoidea (strain C-169) (NCBI:txid574566)

Foldseek 3Di:
DDDPPVVVVVVVPPPDDDDDDDDDQDDPPVVLVVLVVLLVLLLDLVSLVVCVVVVVVVVLVVQCPGPDPSSVVSSVSSVVSSVVNVVVVVD

Sequence (91 aa):
MELPVPALMAAINEPGRERRQSAVGELGEPAKIALFSLGNMAAHRECAEVMLRLGIERTLQRLSSSSDPMTLKYVQRIHTKLQSVQQIFHM